Protein AF-A0A4R2SXP5-F1 (afdb_monomer_lite)

pLDDT: mean 83.91, std 10.96, range [43.75, 94.94]

Structure (mmCIF, N/CA/C/O backbone):
data_AF-A0A4R2SXP5-F1
#
_entry.id   AF-A0A4R2SXP5-F1
#
loop_
_atom_site.group_PDB
_atom_site.id
_atom_site.type_symbol
_atom_site.label_atom_id
_atom_site.label_alt_id
_atom_site.label_comp_id
_atom_site.label_asym_id
_atom_site.label_entity_id
_atom_site.label_seq_id
_atom_site.pdbx_PDB_ins_code
_atom_site.Cartn_x
_atom_site.Cartn_y
_atom_site.Cartn_z
_atom_site.occupancy
_atom_site.B_iso_or_equiv
_atom_site.auth_seq_id
_atom_site.auth_comp_id
_atom_site.auth_asym_id
_atom_site.auth_atom_id
_atom_site.pdbx_PDB_model_num
ATOM 1 N N . MET A 1 1 ? -20.821 -6.493 34.225 1.00 59.28 1 MET A N 1
ATOM 2 C CA . MET A 1 1 ? -20.535 -6.972 32.858 1.00 59.28 1 MET A CA 1
ATOM 3 C C . MET A 1 1 ? -20.344 -8.466 32.941 1.00 59.28 1 MET A C 1
ATOM 5 O O . MET A 1 1 ? -19.568 -8.920 33.776 1.00 59.28 1 MET A O 1
ATOM 9 N N . GLU A 1 2 ? -21.133 -9.214 32.183 1.00 70.19 2 GLU A N 1
ATOM 10 C CA . GLU A 1 2 ? -21.098 -10.674 32.185 1.00 70.19 2 GLU A CA 1
ATOM 11 C C . GLU A 1 2 ? -19.786 -11.150 31.532 1.00 70.19 2 GLU A C 1
ATOM 13 O O . GLU A 1 2 ? -19.234 -10.473 30.665 1.00 70.19 2 GLU A O 1
ATOM 18 N N . HIS A 1 3 ? -19.277 -12.334 31.885 1.00 72.69 3 HIS A N 1
ATOM 19 C CA . HIS A 1 3 ? -18.067 -12.904 31.260 1.00 72.69 3 HIS A CA 1
ATOM 20 C C . HIS A 1 3 ? -18.143 -13.012 29.722 1.00 72.69 3 HIS A C 1
ATOM 22 O O . HIS A 1 3 ? -17.110 -13.137 29.061 1.00 72.69 3 HIS A O 1
ATOM 28 N N . ARG A 1 4 ? -19.355 -12.985 29.158 1.00 78.25 4 ARG A N 1
ATOM 29 C CA . ARG A 1 4 ? -19.618 -12.969 27.715 1.00 78.25 4 ARG A CA 1
ATOM 30 C C . ARG A 1 4 ? -19.272 -11.624 27.073 1.00 78.25 4 ARG A C 1
ATOM 32 O O . ARG A 1 4 ? -18.647 -11.624 26.016 1.00 78.25 4 ARG A O 1
ATOM 39 N N . ASP A 1 5 ? -19.572 -10.512 27.741 1.00 80.50 5 ASP A N 1
ATOM 40 C CA . ASP A 1 5 ? -19.336 -9.159 27.219 1.00 80.50 5 ASP A CA 1
ATOM 41 C C . ASP A 1 5 ? -17.838 -8.890 27.037 1.00 80.50 5 ASP A C 1
ATOM 43 O O . ASP A 1 5 ? -17.397 -8.407 25.998 1.00 80.50 5 ASP A O 1
ATOM 47 N N . ILE A 1 6 ? -17.027 -9.279 28.026 1.00 84.31 6 ILE A N 1
ATOM 48 C CA . ILE A 1 6 ? -15.566 -9.101 27.995 1.00 84.31 6 ILE A CA 1
ATOM 49 C C . ILE A 1 6 ? -14.942 -9.931 26.865 1.00 84.31 6 ILE A C 1
ATOM 51 O O . ILE A 1 6 ? -14.033 -9.473 26.172 1.00 84.31 6 ILE A O 1
ATOM 55 N N . ARG A 1 7 ? -15.443 -11.154 26.656 1.00 84.62 7 ARG A N 1
ATOM 56 C CA . ARG A 1 7 ? -14.955 -12.054 25.604 1.00 84.62 7 ARG A CA 1
ATOM 57 C C . ARG A 1 7 ? -15.288 -11.508 24.217 1.00 84.62 7 ARG A C 1
ATOM 59 O O . ARG A 1 7 ? -14.406 -11.442 23.368 1.00 84.62 7 ARG A O 1
ATOM 66 N N . PHE A 1 8 ? -16.517 -11.023 24.039 1.00 86.75 8 PHE A N 1
ATOM 67 C CA . PHE A 1 8 ? -16.956 -10.371 22.809 1.00 86.75 8 PHE A CA 1
ATOM 68 C C . PHE A 1 8 ? -16.126 -9.120 22.486 1.00 86.75 8 PHE A C 1
ATOM 70 O O . PHE A 1 8 ? -15.654 -8.976 21.360 1.00 86.75 8 PHE A O 1
ATOM 77 N N . ILE A 1 9 ? -15.889 -8.239 23.467 1.00 85.25 9 ILE A N 1
ATOM 78 C CA . ILE A 1 9 ? -15.081 -7.021 23.277 1.00 85.25 9 ILE A CA 1
ATOM 79 C C . ILE A 1 9 ? -13.658 -7.372 22.817 1.00 85.25 9 ILE A C 1
ATOM 81 O O . ILE A 1 9 ? -13.139 -6.747 21.888 1.00 85.25 9 ILE A O 1
ATOM 85 N N . ASN A 1 10 ? -13.044 -8.391 23.422 1.00 85.44 10 ASN A N 1
ATOM 86 C CA . ASN A 1 10 ? -11.700 -8.835 23.054 1.00 85.44 10 ASN A CA 1
ATOM 87 C C . ASN A 1 10 ? -11.651 -9.431 21.639 1.00 85.44 10 ASN A C 1
ATOM 89 O O . ASN A 1 10 ? -10.813 -9.028 20.830 1.00 85.44 10 ASN A O 1
ATOM 93 N N . GLU A 1 11 ? -12.569 -10.341 21.305 1.00 88.81 11 GLU A N 1
ATOM 94 C CA . GLU A 1 11 ? -12.646 -10.961 19.973 1.00 88.81 11 GLU A CA 1
ATOM 95 C C . GLU A 1 11 ? -12.922 -9.928 18.870 1.00 88.81 11 GLU A C 1
ATOM 97 O O . GLU A 1 11 ? -12.336 -9.976 17.778 1.00 88.81 11 GLU A O 1
ATOM 102 N N . TRP A 1 12 ? -13.775 -8.948 19.165 1.00 85.00 12 TRP A N 1
ATOM 103 C CA . TRP A 1 12 ? -14.074 -7.845 18.262 1.00 85.00 12 TRP A CA 1
ATOM 104 C C . TRP A 1 12 ? -12.862 -6.928 18.055 1.00 85.00 12 TRP A C 1
ATOM 106 O O . TRP A 1 12 ? -12.526 -6.592 16.914 1.00 85.00 12 TRP A O 1
ATOM 116 N N . GLY A 1 13 ? -12.156 -6.573 19.133 1.00 86.00 13 GLY A N 1
ATOM 117 C CA . GLY A 1 13 ? -10.933 -5.771 19.078 1.00 86.00 13 GLY A CA 1
ATOM 118 C C . GLY A 1 13 ? -9.832 -6.432 18.243 1.00 86.00 13 GLY A C 1
ATOM 119 O O . GLY A 1 13 ? -9.235 -5.788 17.373 1.00 86.00 13 GLY A O 1
ATOM 120 N N . GLU A 1 14 ? -9.609 -7.735 18.428 1.00 86.50 14 GLU A N 1
ATOM 121 C CA . GLU A 1 14 ? -8.653 -8.496 17.619 1.00 86.50 14 GLU A CA 1
ATOM 122 C C . GLU A 1 14 ? -9.035 -8.543 16.138 1.00 86.50 14 GLU A C 1
ATOM 124 O O . GLU A 1 14 ? -8.190 -8.331 15.261 1.00 86.50 14 GLU A O 1
ATOM 129 N N . SER A 1 15 ? -10.307 -8.818 15.847 1.00 84.25 15 SER A N 1
ATOM 130 C CA . SER A 1 15 ? -10.813 -8.896 14.474 1.00 84.25 15 SER A CA 1
ATOM 131 C C . SER A 1 15 ? -10.654 -7.560 13.752 1.00 84.25 15 SER A C 1
ATOM 133 O O . SER A 1 15 ? -10.225 -7.513 12.595 1.00 84.25 15 SER A O 1
ATOM 135 N N . ARG A 1 16 ? -10.901 -6.454 14.459 1.00 83.12 16 ARG A N 1
ATOM 136 C CA . ARG A 1 16 ? -10.724 -5.094 13.949 1.00 83.12 16 ARG A CA 1
ATOM 137 C C . ARG A 1 16 ? -9.259 -4.760 13.672 1.00 83.12 16 ARG A C 1
ATOM 139 O O . ARG A 1 16 ? -8.954 -4.218 12.609 1.00 83.12 16 ARG A O 1
ATOM 146 N N . LEU A 1 17 ? -8.339 -5.126 14.566 1.00 85.75 17 LEU A N 1
ATOM 147 C CA . LEU A 1 17 ? -6.896 -4.950 14.353 1.00 85.75 17 LEU A CA 1
ATOM 148 C C . LEU A 1 17 ? -6.389 -5.767 13.155 1.00 85.75 17 LEU A C 1
ATOM 150 O O . LEU A 1 17 ? -5.646 -5.244 12.318 1.00 85.75 17 LEU A O 1
ATOM 154 N N . LYS A 1 18 ? -6.830 -7.025 13.026 1.00 88.50 18 LYS A N 1
ATOM 155 C CA . LYS A 1 18 ? -6.519 -7.883 11.869 1.00 88.50 18 LYS A CA 1
ATOM 156 C C . LYS A 1 18 ? -7.068 -7.281 10.570 1.00 88.50 18 LYS A C 1
ATOM 158 O O . LYS A 1 18 ? -6.338 -7.212 9.579 1.00 88.50 18 LYS A O 1
ATOM 163 N N . GLY A 1 19 ? -8.306 -6.781 10.587 1.00 87.56 19 GLY A N 1
ATOM 164 C CA . GLY A 1 19 ? -8.943 -6.096 9.459 1.00 87.56 19 GLY A CA 1
ATOM 165 C C . GLY A 1 19 ? -8.187 -4.839 9.026 1.00 87.56 19 GLY A C 1
ATOM 166 O O . GLY A 1 19 ? -7.839 -4.709 7.851 1.00 87.56 19 GLY A O 1
ATOM 167 N N . LYS A 1 20 ? -7.834 -3.970 9.983 1.00 89.62 20 LYS A N 1
ATOM 168 C CA . LYS A 1 20 ? -7.022 -2.766 9.751 1.00 89.62 20 LYS A CA 1
ATOM 169 C C . LYS A 1 20 ? -5.688 -3.115 9.104 1.00 89.62 20 LYS A C 1
ATOM 171 O O . LYS A 1 20 ? -5.328 -2.541 8.079 1.00 89.62 20 LYS A O 1
ATOM 176 N N . ARG A 1 21 ? -4.961 -4.083 9.671 1.00 89.94 21 ARG A N 1
ATOM 177 C CA . ARG A 1 21 ? -3.659 -4.513 9.146 1.00 89.94 21 ARG A CA 1
ATOM 178 C C . ARG A 1 21 ? -3.779 -5.034 7.716 1.00 89.94 21 ARG A C 1
ATOM 180 O O . ARG A 1 21 ? -2.991 -4.629 6.866 1.00 89.94 21 ARG A O 1
ATOM 187 N N . LYS A 1 22 ? -4.766 -5.892 7.439 1.00 93.25 22 LYS A N 1
ATOM 188 C CA . LYS A 1 22 ? -5.005 -6.430 6.093 1.00 93.25 22 LYS A CA 1
ATOM 189 C C . LYS A 1 22 ? -5.320 -5.310 5.100 1.00 93.25 22 LYS A C 1
ATOM 191 O O . LYS A 1 22 ? -4.679 -5.240 4.059 1.00 93.25 22 LYS A O 1
ATOM 196 N N . TYR A 1 23 ? -6.232 -4.402 5.448 1.00 92.31 23 TYR A N 1
ATOM 197 C CA . TYR A 1 23 ? -6.591 -3.256 4.610 1.00 92.31 23 TYR A CA 1
ATOM 198 C C . TYR A 1 23 ? -5.379 -2.375 4.277 1.00 92.31 23 TYR A C 1
ATOM 200 O O . TYR A 1 23 ? -5.125 -2.085 3.107 1.00 92.31 23 TYR A O 1
ATOM 208 N N . VAL A 1 24 ? -4.602 -1.993 5.296 1.00 93.12 24 VAL A N 1
ATOM 209 C CA . VAL A 1 24 ? -3.414 -1.146 5.129 1.00 93.12 24 VAL A CA 1
ATOM 210 C C . VAL A 1 24 ? -2.379 -1.832 4.242 1.00 93.12 24 VAL A C 1
ATOM 212 O O . VAL A 1 24 ? -1.900 -1.215 3.296 1.00 93.12 24 VAL A O 1
ATOM 215 N N . LEU A 1 25 ? -2.069 -3.108 4.493 1.00 94.06 25 LEU A N 1
ATOM 216 C CA . LEU A 1 25 ? -1.081 -3.846 3.702 1.00 94.06 25 LEU A CA 1
ATOM 217 C C . LEU A 1 25 ? -1.518 -4.030 2.247 1.00 94.06 25 LEU 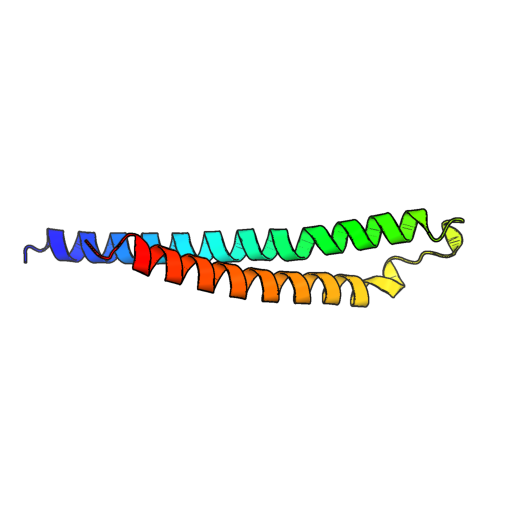A C 1
ATOM 219 O O . LEU A 1 25 ? -0.711 -3.823 1.346 1.00 94.06 25 LEU A O 1
ATOM 223 N N . THR A 1 26 ? -2.782 -4.381 1.998 1.00 93.44 26 THR A N 1
ATOM 224 C CA . THR A 1 26 ? -3.293 -4.551 0.630 1.00 93.44 26 THR A CA 1
ATOM 225 C C . THR A 1 26 ? -3.276 -3.232 -0.134 1.00 93.44 26 THR A C 1
ATOM 227 O O . THR A 1 26 ? -2.806 -3.182 -1.268 1.00 93.44 26 THR A O 1
ATOM 230 N N . SER A 1 27 ? -3.734 -2.146 0.486 1.00 92.81 27 SER A N 1
ATOM 231 C CA . SER A 1 27 ? -3.738 -0.833 -0.158 1.00 92.81 27 SER A CA 1
ATOM 232 C C . SER A 1 27 ? -2.318 -0.301 -0.386 1.00 92.81 27 SER A C 1
ATOM 234 O O . SER A 1 27 ? -2.045 0.279 -1.438 1.00 92.81 27 SER A O 1
ATOM 236 N N . ALA A 1 28 ? -1.394 -0.533 0.550 1.00 92.75 28 ALA A N 1
ATOM 237 C CA . ALA A 1 28 ? 0.023 -0.215 0.386 1.00 92.75 28 ALA A CA 1
ATOM 238 C C . ALA A 1 28 ? 0.650 -0.996 -0.777 1.00 92.75 28 ALA A C 1
ATOM 240 O O . ALA A 1 28 ? 1.275 -0.400 -1.652 1.00 92.75 28 ALA A O 1
ATOM 241 N N . ALA A 1 29 ? 0.417 -2.309 -0.844 1.00 93.94 29 ALA A N 1
ATOM 2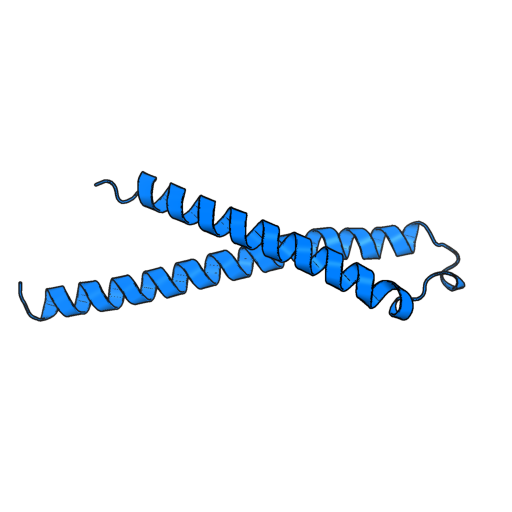42 C CA . ALA A 1 29 ? 0.906 -3.158 -1.927 1.00 93.94 29 ALA A CA 1
ATOM 243 C C . ALA A 1 29 ? 0.375 -2.707 -3.296 1.00 93.94 29 ALA A C 1
ATOM 245 O O . ALA A 1 29 ? 1.150 -2.580 -4.242 1.00 93.94 29 ALA A O 1
ATOM 246 N N . LEU A 1 30 ? -0.918 -2.387 -3.407 1.00 93.88 30 LEU A N 1
ATOM 247 C CA . LEU A 1 30 ? -1.508 -1.866 -4.648 1.00 93.88 30 LEU A CA 1
ATOM 248 C C . LEU A 1 30 ? -0.900 -0.517 -5.055 1.00 93.88 30 LEU A C 1
ATOM 250 O O . LEU A 1 30 ? -0.547 -0.314 -6.214 1.00 93.88 30 LEU A O 1
ATOM 254 N N . THR A 1 31 ? -0.720 0.388 -4.091 1.00 93.00 31 THR A N 1
ATOM 255 C CA . THR A 1 31 ? -0.153 1.721 -4.348 1.00 93.00 31 THR A CA 1
ATOM 256 C C . THR A 1 31 ? 1.329 1.654 -4.725 1.00 93.00 31 THR A C 1
ATOM 258 O O . THR A 1 31 ? 1.790 2.485 -5.498 1.00 93.00 31 THR A O 1
ATOM 261 N N . GLY A 1 32 ? 2.077 0.669 -4.221 1.00 89.94 32 GLY A N 1
ATOM 262 C CA . GLY A 1 32 ? 3.465 0.422 -4.623 1.00 89.94 32 GLY A CA 1
ATOM 263 C C . GLY A 1 32 ? 3.593 -0.276 -5.980 1.00 89.94 32 GLY A C 1
ATOM 264 O O . GLY A 1 32 ? 4.455 0.080 -6.782 1.00 89.94 32 GLY A O 1
ATOM 265 N N . THR A 1 33 ? 2.734 -1.257 -6.267 1.00 92.81 33 THR A N 1
ATOM 266 C CA . THR A 1 33 ? 2.805 -2.058 -7.505 1.00 92.81 33 THR A CA 1
ATOM 267 C C . THR A 1 33 ? 2.356 -1.296 -8.750 1.00 92.81 33 THR A C 1
ATOM 269 O O . THR A 1 33 ? 2.991 -1.434 -9.792 1.00 92.81 33 THR A O 1
ATOM 272 N N . ALA A 1 34 ? 1.314 -0.465 -8.667 1.00 91.44 34 ALA A N 1
ATOM 273 C CA . ALA A 1 34 ? 0.810 0.289 -9.819 1.00 91.44 34 ALA A CA 1
ATOM 274 C C . ALA A 1 34 ? 1.865 1.205 -10.494 1.00 91.44 34 ALA A C 1
ATOM 276 O O . ALA A 1 34 ? 2.087 1.058 -11.699 1.00 91.44 34 ALA A O 1
ATOM 277 N N . PRO A 1 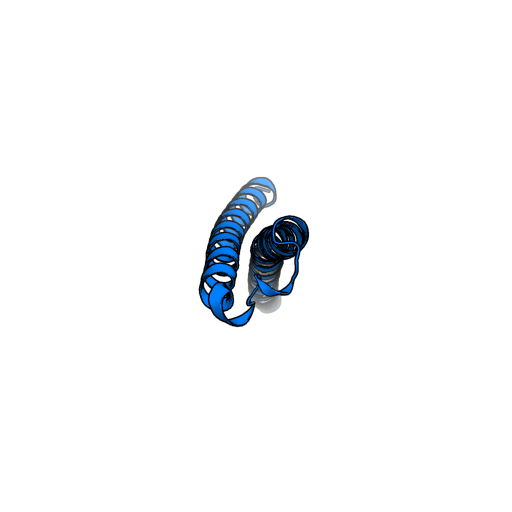35 ? 2.565 2.109 -9.775 1.00 88.69 35 PRO A N 1
ATOM 278 C CA . PRO A 1 35 ? 3.597 2.955 -10.377 1.00 88.69 35 PRO A CA 1
ATOM 279 C C . PRO A 1 35 ? 4.825 2.152 -10.815 1.00 88.69 35 PRO A C 1
ATOM 281 O O . PRO A 1 35 ? 5.442 2.485 -11.827 1.00 88.69 35 PRO A O 1
ATOM 284 N N . LEU A 1 36 ? 5.164 1.074 -10.097 1.00 90.88 36 LEU A N 1
ATOM 285 C CA . LEU A 1 36 ? 6.238 0.167 -10.491 1.00 90.88 36 LEU A CA 1
ATOM 286 C C . LEU A 1 36 ? 5.963 -0.444 -11.871 1.00 90.88 36 LEU A C 1
ATOM 288 O O . LEU A 1 36 ? 6.804 -0.342 -12.762 1.00 90.88 36 LEU A O 1
ATOM 292 N N . LEU A 1 37 ? 4.779 -1.034 -12.062 1.00 90.31 37 LEU A N 1
ATOM 293 C CA . LEU A 1 37 ? 4.381 -1.618 -13.342 1.00 90.31 37 LEU A CA 1
ATOM 294 C C . LEU A 1 37 ? 4.382 -0.563 -14.448 1.00 90.31 37 LEU A C 1
ATOM 296 O O . LEU A 1 37 ? 4.981 -0.791 -15.495 1.00 90.31 37 LEU A O 1
ATOM 300 N N . GLY A 1 38 ? 3.797 0.613 -14.197 1.00 88.62 38 GLY A N 1
ATOM 301 C CA . GLY A 1 38 ? 3.805 1.718 -15.158 1.00 88.62 38 GLY A CA 1
ATOM 302 C C . GLY A 1 38 ? 5.219 2.135 -15.573 1.00 88.62 38 GLY A C 1
ATOM 303 O O . GLY A 1 38 ? 5.477 2.350 -16.755 1.00 88.62 38 GLY A O 1
ATOM 304 N N . THR A 1 39 ? 6.159 2.169 -14.626 1.00 87.12 39 THR A N 1
ATOM 305 C CA . THR A 1 39 ? 7.561 2.505 -14.910 1.00 87.12 39 THR A CA 1
ATOM 306 C C . THR A 1 39 ? 8.239 1.419 -15.740 1.00 87.12 39 THR A C 1
ATOM 308 O O . THR A 1 39 ? 8.949 1.741 -16.691 1.00 87.12 39 THR A O 1
ATOM 311 N N . ILE A 1 40 ? 8.022 0.140 -15.420 1.00 86.94 40 ILE A N 1
ATOM 312 C CA . ILE A 1 40 ? 8.587 -0.982 -16.184 1.00 86.94 40 ILE A CA 1
ATOM 313 C C . ILE A 1 40 ? 8.059 -0.954 -17.623 1.00 86.94 40 ILE A C 1
ATOM 315 O O . ILE A 1 40 ? 8.853 -0.924 -18.562 1.00 86.94 40 ILE A O 1
ATOM 319 N N . PHE A 1 41 ? 6.737 -0.883 -17.805 1.00 87.25 41 PHE A N 1
ATOM 320 C CA . PHE A 1 41 ? 6.123 -0.826 -19.134 1.00 87.25 41 PHE A CA 1
ATOM 321 C C . PHE A 1 41 ? 6.570 0.408 -19.925 1.00 87.25 41 PHE A C 1
ATOM 323 O O . PHE A 1 41 ? 6.954 0.281 -21.086 1.00 87.25 41 PHE A O 1
ATOM 330 N N . GLY A 1 42 ? 6.593 1.586 -19.296 1.00 84.94 42 GLY A N 1
ATOM 331 C CA . GLY A 1 42 ? 7.066 2.815 -19.935 1.00 84.94 42 GLY A CA 1
ATOM 332 C C . GLY A 1 42 ? 8.532 2.729 -20.363 1.00 84.94 42 GLY A C 1
ATOM 333 O O . GLY A 1 42 ? 8.877 3.161 -21.459 1.00 84.94 42 GLY A O 1
ATOM 334 N N . SER A 1 43 ? 9.382 2.103 -19.545 1.00 80.31 43 SER A N 1
ATOM 335 C CA . SER A 1 43 ? 10.800 1.898 -19.872 1.00 80.31 43 SER A CA 1
ATOM 336 C C . SER A 1 43 ? 10.969 0.989 -21.094 1.00 80.31 43 SER A C 1
ATOM 338 O O . SER A 1 43 ? 11.758 1.298 -21.980 1.00 80.31 43 SER A O 1
ATOM 340 N N . ILE A 1 44 ? 10.202 -0.101 -21.183 1.00 80.94 44 ILE A N 1
ATOM 341 C CA . ILE A 1 44 ? 10.255 -1.023 -22.330 1.00 80.94 44 ILE A CA 1
ATOM 342 C C . ILE A 1 44 ? 9.841 -0.314 -23.628 1.00 80.94 44 ILE A C 1
ATOM 344 O O . ILE A 1 44 ? 10.480 -0.498 -24.663 1.00 80.94 44 ILE A O 1
ATOM 348 N N . ILE A 1 45 ? 8.797 0.518 -23.573 1.00 81.31 45 ILE A N 1
ATOM 349 C CA . ILE A 1 45 ? 8.307 1.266 -24.739 1.00 81.31 45 ILE A CA 1
ATOM 350 C C . ILE A 1 45 ? 9.336 2.311 -25.195 1.00 81.31 45 ILE A C 1
ATOM 352 O O . ILE A 1 45 ? 9.594 2.433 -26.390 1.00 81.31 45 ILE A O 1
ATOM 356 N N . LEU A 1 46 ? 9.935 3.054 -24.260 1.00 76.69 46 LEU A N 1
ATOM 357 C CA . LEU A 1 46 ? 10.823 4.180 -24.574 1.00 76.69 46 LEU A CA 1
ATOM 358 C C . LEU A 1 46 ? 12.231 3.759 -25.017 1.00 76.69 46 LEU A C 1
ATOM 360 O O . LEU A 1 46 ? 12.835 4.452 -25.830 1.00 76.69 46 LEU A O 1
ATOM 364 N N . PHE A 1 47 ? 12.765 2.645 -24.510 1.00 68.56 47 PHE A N 1
ATOM 365 C CA . PHE A 1 47 ? 14.152 2.226 -24.763 1.00 68.56 47 PHE A CA 1
ATOM 366 C C . PHE A 1 47 ? 14.299 1.182 -25.881 1.00 68.56 47 PHE A C 1
ATOM 368 O O . PHE A 1 47 ? 15.214 0.363 -25.847 1.00 68.56 47 PHE A O 1
ATOM 375 N N . SER A 1 48 ? 13.436 1.203 -26.900 1.00 60.12 48 SER A N 1
ATOM 376 C CA . SER A 1 48 ? 13.626 0.365 -28.093 1.00 60.12 48 SER A CA 1
ATOM 377 C C . SER A 1 48 ? 14.757 0.918 -28.985 1.00 60.12 48 SER A C 1
ATOM 379 O O . SER A 1 48 ? 14.666 2.071 -29.403 1.00 60.12 48 SER A O 1
ATOM 381 N N . PRO A 1 49 ? 15.810 0.131 -29.311 1.00 60.69 49 PRO A N 1
ATOM 382 C CA . PRO A 1 49 ? 15.881 -1.330 -29.214 1.00 60.69 49 PRO A CA 1
ATOM 383 C C . PRO A 1 49 ? 16.203 -1.855 -27.803 1.00 60.69 49 PRO A C 1
ATOM 385 O O . PRO A 1 49 ? 17.121 -1.367 -27.139 1.00 60.69 49 PRO A O 1
ATOM 388 N N . LEU A 1 50 ? 15.494 -2.929 -27.409 1.00 59.81 50 LEU A N 1
ATOM 389 C CA . LEU A 1 50 ? 15.542 -3.616 -26.100 1.00 59.81 50 LEU A CA 1
ATOM 390 C C . LEU A 1 50 ? 16.951 -3.968 -25.581 1.00 59.81 50 LEU A C 1
ATOM 392 O O . LEU A 1 50 ? 17.107 -4.214 -24.390 1.00 59.81 50 LEU A O 1
ATOM 396 N N . ASN A 1 51 ? 17.977 -3.951 -26.436 1.00 60.22 51 ASN A N 1
ATOM 397 C CA . ASN A 1 51 ? 19.378 -4.157 -26.052 1.00 60.22 51 ASN A CA 1
ATOM 398 C C . ASN A 1 51 ? 19.925 -3.084 -25.095 1.00 60.22 51 ASN A C 1
ATOM 400 O O . ASN A 1 51 ? 20.942 -3.312 -24.446 1.00 60.22 51 ASN A O 1
ATOM 404 N N . SER A 1 52 ? 19.263 -1.930 -24.993 1.00 59.47 52 SER A N 1
ATOM 405 C CA . SER A 1 52 ? 19.670 -0.830 -24.105 1.00 59.47 52 SER A CA 1
ATOM 406 C C . SER A 1 52 ? 19.084 -0.959 -22.692 1.00 59.47 52 SER A C 1
ATOM 408 O O . SER A 1 52 ? 19.510 -0.265 -21.769 1.00 59.47 52 SER A O 1
ATOM 410 N N . TYR A 1 53 ? 18.087 -1.831 -22.511 1.00 65.38 53 TYR A N 1
ATOM 411 C CA . TYR A 1 53 ? 17.332 -1.969 -21.273 1.00 65.38 53 TYR A CA 1
ATOM 412 C C . TYR A 1 53 ? 17.847 -3.152 -20.445 1.00 65.38 53 TYR A C 1
ATOM 414 O O . TYR A 1 53 ? 17.627 -4.313 -20.780 1.00 65.38 53 TYR A O 1
ATOM 422 N N . SER A 1 54 ? 18.511 -2.863 -19.323 1.00 69.75 54 SER A N 1
ATOM 423 C CA . SER A 1 54 ? 18.962 -3.881 -18.367 1.00 69.75 54 SER A CA 1
ATOM 424 C C . SER A 1 54 ? 18.138 -3.820 -17.086 1.00 69.75 54 SER A C 1
ATOM 426 O O . SER A 1 54 ? 18.393 -2.985 -16.216 1.00 69.75 54 SER A O 1
ATOM 428 N N . ILE A 1 55 ? 17.170 -4.735 -16.940 1.00 70.62 55 ILE A N 1
ATOM 429 C CA . ILE A 1 55 ? 16.370 -4.899 -15.709 1.00 70.62 55 ILE A CA 1
ATOM 430 C C . ILE A 1 55 ? 17.267 -4.924 -14.475 1.00 70.62 55 ILE A C 1
ATOM 432 O O . ILE A 1 55 ? 16.967 -4.253 -13.491 1.00 70.62 55 ILE A O 1
ATOM 436 N N . THR A 1 56 ? 18.387 -5.643 -14.556 1.00 72.38 56 THR A N 1
ATOM 437 C CA . THR A 1 56 ? 19.340 -5.853 -13.463 1.00 72.38 56 THR A CA 1
ATOM 438 C C . THR A 1 56 ? 19.942 -4.543 -12.951 1.00 72.38 56 THR A C 1
ATOM 440 O O . THR A 1 56 ? 20.143 -4.393 -11.749 1.00 72.38 56 THR A O 1
ATOM 443 N N . TYR A 1 57 ? 20.170 -3.567 -13.837 1.00 72.12 57 TYR A N 1
ATOM 444 C CA . TYR A 1 57 ? 20.676 -2.244 -13.461 1.00 72.12 57 TYR A CA 1
ATOM 445 C C . TYR A 1 57 ? 19.603 -1.393 -12.762 1.00 72.12 57 TYR A C 1
ATOM 447 O O . TYR A 1 57 ? 19.890 -0.658 -11.817 1.00 72.12 57 TYR A O 1
ATOM 455 N N . TYR A 1 58 ? 18.342 -1.536 -13.180 1.00 76.94 58 TYR A N 1
ATOM 456 C CA . TYR A 1 58 ? 17.219 -0.753 -12.660 1.00 76.94 58 TYR A CA 1
ATOM 457 C C . TYR A 1 58 ? 16.512 -1.381 -11.453 1.00 76.94 58 TYR A C 1
ATOM 459 O O . TYR A 1 58 ? 15.653 -0.721 -10.869 1.00 76.94 58 TYR A O 1
ATOM 467 N N . VAL A 1 59 ? 16.888 -2.591 -11.010 1.00 83.31 59 VAL A N 1
ATOM 468 C CA . VAL A 1 59 ? 16.286 -3.264 -9.835 1.00 83.31 59 VAL A CA 1
ATOM 469 C C . VAL A 1 59 ? 16.257 -2.350 -8.615 1.00 83.31 59 VAL A C 1
ATOM 471 O O . VAL A 1 59 ? 15.232 -2.258 -7.942 1.00 83.31 59 VAL A O 1
ATOM 474 N N . ARG A 1 60 ? 17.352 -1.628 -8.342 1.00 85.56 60 ARG A N 1
ATOM 475 C CA . ARG A 1 60 ? 17.415 -0.694 -7.209 1.00 85.56 60 ARG A CA 1
ATOM 476 C C . ARG A 1 60 ? 16.387 0.428 -7.352 1.00 85.56 60 ARG A C 1
ATOM 478 O O . ARG A 1 60 ? 15.693 0.746 -6.391 1.00 85.56 60 ARG A O 1
ATOM 485 N N . THR A 1 61 ? 16.268 1.004 -8.543 1.00 86.81 61 THR A N 1
ATOM 486 C CA . THR A 1 61 ? 15.304 2.070 -8.841 1.00 86.81 61 THR A CA 1
ATOM 487 C C . THR A 1 61 ? 13.869 1.563 -8.726 1.00 86.81 61 THR A C 1
ATOM 489 O O . THR A 1 61 ? 13.042 2.202 -8.085 1.00 86.81 61 THR A O 1
ATOM 492 N N . TYR A 1 62 ? 13.580 0.379 -9.262 1.00 88.19 62 TYR A N 1
ATOM 493 C CA . TYR A 1 62 ? 12.278 -0.276 -9.153 1.00 88.19 62 TYR A CA 1
ATOM 494 C C . TYR A 1 62 ? 11.894 -0.585 -7.713 1.00 88.19 62 TYR A C 1
ATOM 496 O O . TYR A 1 62 ? 10.770 -0.302 -7.298 1.00 88.19 62 TYR A O 1
ATOM 504 N N . PHE A 1 63 ? 12.841 -1.087 -6.926 1.00 89.56 63 PHE A N 1
ATOM 505 C CA . PHE A 1 63 ? 12.630 -1.309 -5.507 1.00 89.56 63 PHE A CA 1
ATOM 506 C C . PHE A 1 63 ? 12.313 -0.002 -4.771 1.00 89.56 63 PHE A C 1
ATOM 508 O O . PHE A 1 63 ? 11.376 0.032 -3.979 1.00 89.56 63 PHE A O 1
ATOM 515 N N . LEU A 1 64 ? 13.033 1.087 -5.061 1.00 91.94 64 LEU A N 1
ATOM 516 C CA . LEU A 1 64 ? 12.767 2.396 -4.457 1.00 91.94 64 LEU A CA 1
ATOM 517 C C . LEU A 1 64 ? 11.393 2.952 -4.850 1.00 91.94 64 LEU A C 1
ATOM 519 O O . LEU A 1 64 ? 10.666 3.424 -3.981 1.00 91.94 64 LEU A O 1
ATOM 523 N N . ILE A 1 65 ? 11.005 2.849 -6.125 1.00 90.62 65 ILE A N 1
ATOM 524 C CA . ILE A 1 65 ? 9.677 3.269 -6.604 1.00 90.62 65 ILE A CA 1
ATOM 525 C C . ILE A 1 65 ? 8.579 2.500 -5.867 1.00 90.62 65 ILE A C 1
ATOM 527 O O . ILE A 1 65 ? 7.639 3.106 -5.346 1.00 90.62 65 ILE A O 1
ATOM 531 N N . TYR A 1 66 ? 8.728 1.177 -5.772 1.00 93.06 66 TYR A N 1
ATOM 532 C CA . TYR A 1 66 ? 7.804 0.336 -5.023 1.00 93.06 66 TYR A CA 1
ATOM 533 C C . TYR A 1 66 ? 7.745 0.741 -3.550 1.00 93.06 66 TYR A C 1
ATOM 535 O O . TYR A 1 66 ? 6.655 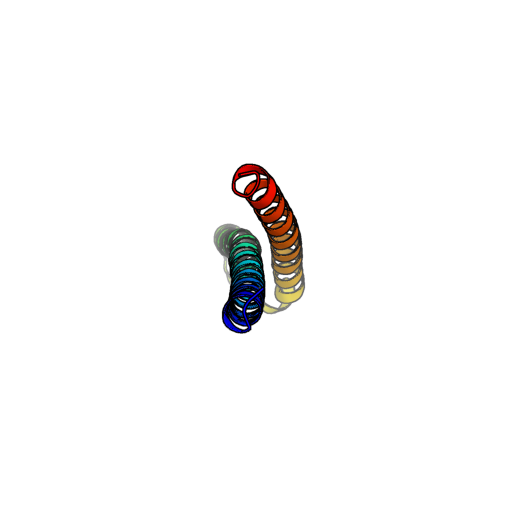0.920 -3.014 1.00 93.06 66 TYR A O 1
ATOM 543 N N . LEU A 1 67 ? 8.898 0.923 -2.900 1.00 94.81 67 LEU A N 1
ATOM 544 C CA . LEU A 1 67 ? 8.984 1.251 -1.480 1.00 94.81 67 LEU A CA 1
ATOM 545 C C . LEU A 1 67 ? 8.333 2.606 -1.172 1.00 94.81 67 LEU A C 1
ATOM 547 O O . LEU A 1 67 ? 7.552 2.708 -0.228 1.00 94.81 67 LEU A O 1
ATOM 551 N N . CYS A 1 68 ? 8.595 3.629 -1.989 1.00 93.50 68 CYS A N 1
ATOM 552 C CA . CYS A 1 68 ? 7.965 4.940 -1.855 1.00 93.50 68 CYS A CA 1
ATOM 553 C C . CYS A 1 68 ? 6.440 4.851 -2.006 1.00 93.50 68 CYS A C 1
ATOM 555 O O . CYS A 1 68 ? 5.709 5.373 -1.161 1.00 93.50 68 CYS A O 1
ATOM 557 N N . GLY A 1 69 ? 5.953 4.150 -3.036 1.00 92.00 69 GLY A N 1
ATOM 558 C CA . GLY A 1 69 ? 4.517 3.947 -3.240 1.00 92.00 69 GLY A CA 1
ATOM 559 C C . GLY A 1 69 ? 3.873 3.122 -2.122 1.00 92.00 69 GLY A C 1
ATOM 560 O O . GLY A 1 69 ? 2.774 3.441 -1.669 1.00 92.00 69 GLY A O 1
ATOM 561 N N . PHE A 1 70 ? 4.578 2.112 -1.614 1.00 94.94 70 PHE A N 1
ATOM 562 C CA . PHE A 1 70 ? 4.127 1.271 -0.511 1.00 94.94 70 PHE A CA 1
ATOM 563 C C . PHE A 1 70 ? 3.982 2.070 0.787 1.00 94.94 70 PHE A C 1
ATOM 565 O O . PHE A 1 70 ? 2.926 2.026 1.417 1.00 94.94 70 PHE A O 1
ATOM 572 N N . ILE A 1 71 ? 5.004 2.841 1.170 1.00 94.88 71 ILE A N 1
ATOM 573 C CA . ILE A 1 71 ? 4.973 3.679 2.378 1.00 94.88 71 ILE A CA 1
ATOM 574 C C . ILE A 1 71 ? 3.874 4.741 2.259 1.00 94.88 71 ILE A C 1
ATOM 576 O O . ILE A 1 71 ? 3.061 4.888 3.174 1.00 94.88 71 ILE A O 1
ATOM 580 N N . GLY A 1 72 ? 3.796 5.441 1.122 1.00 93.31 72 GLY A N 1
ATOM 581 C CA . GLY A 1 72 ? 2.754 6.442 0.881 1.00 93.31 72 GLY A CA 1
ATOM 582 C C . GLY A 1 72 ? 1.345 5.844 0.932 1.00 93.31 72 GLY A C 1
ATOM 583 O O . GLY A 1 72 ? 0.448 6.402 1.570 1.00 93.31 72 GLY A O 1
ATOM 584 N N . GLY A 1 73 ? 1.163 4.666 0.330 1.00 92.88 73 GLY A N 1
ATOM 585 C CA . GLY A 1 73 ? -0.075 3.898 0.400 1.00 92.88 73 GLY A CA 1
ATOM 586 C C . GLY A 1 73 ? -0.433 3.520 1.834 1.00 92.88 73 GLY A C 1
ATOM 587 O O . GLY A 1 73 ? -1.547 3.794 2.265 1.00 92.88 73 GLY A O 1
ATOM 588 N N . ALA A 1 74 ? 0.516 2.981 2.604 1.00 94.00 74 ALA A N 1
ATOM 589 C CA . ALA A 1 74 ? 0.295 2.595 3.995 1.00 94.00 74 ALA A CA 1
ATOM 590 C C . ALA A 1 74 ? -0.163 3.781 4.860 1.00 94.00 74 ALA A C 1
ATOM 592 O O . ALA A 1 74 ? -1.159 3.666 5.577 1.00 94.00 74 ALA A O 1
ATOM 593 N N . ILE A 1 75 ? 0.508 4.933 4.752 1.00 94.06 75 ILE A N 1
ATOM 594 C CA . ILE A 1 75 ? 0.148 6.156 5.488 1.00 94.06 75 ILE A CA 1
ATOM 595 C C . ILE A 1 75 ? -1.272 6.602 5.120 1.00 94.06 75 ILE A C 1
ATOM 597 O O . ILE A 1 75 ? -2.106 6.817 6.004 1.00 94.06 75 ILE A O 1
ATOM 601 N N . LYS A 1 76 ? -1.579 6.684 3.819 1.00 94.19 76 LYS A N 1
ATOM 602 C CA . LYS A 1 76 ? -2.909 7.071 3.326 1.00 94.19 76 LYS A CA 1
ATOM 603 C C . LYS A 1 76 ? -3.999 6.131 3.844 1.00 94.19 76 LYS A C 1
ATOM 605 O O . LYS A 1 76 ? -5.067 6.593 4.249 1.00 94.19 76 LYS A O 1
ATOM 610 N N . SER A 1 77 ? -3.750 4.825 3.844 1.00 92.12 77 SER A N 1
ATOM 611 C CA . SER A 1 77 ? -4.706 3.821 4.314 1.00 92.12 77 SER A CA 1
ATOM 612 C C . SER A 1 77 ? -4.922 3.890 5.818 1.00 92.12 77 SER A C 1
ATOM 614 O O . SER A 1 77 ? -6.062 3.797 6.260 1.00 92.12 77 SER A O 1
ATOM 616 N N . ILE A 1 78 ? -3.863 4.103 6.605 1.00 93.19 78 ILE A N 1
ATOM 617 C CA . ILE A 1 78 ? -3.981 4.314 8.054 1.00 93.19 78 ILE A CA 1
ATOM 618 C C . ILE A 1 78 ? -4.841 5.548 8.329 1.00 93.19 78 ILE A C 1
ATOM 620 O O . ILE A 1 78 ? -5.798 5.455 9.095 1.00 93.19 78 ILE A O 1
ATOM 624 N N . TYR A 1 79 ? -4.550 6.671 7.668 1.00 93.06 79 TYR A N 1
ATOM 625 C CA . TYR A 1 79 ? -5.320 7.905 7.820 1.00 93.06 79 TYR A CA 1
ATOM 626 C C . TYR A 1 79 ? -6.794 7.715 7.435 1.00 93.06 79 TYR A C 1
ATOM 628 O O . TYR A 1 79 ? -7.695 8.106 8.174 1.00 93.06 79 TYR A O 1
ATOM 636 N N . THR A 1 80 ? -7.052 7.055 6.304 1.00 90.81 80 THR A N 1
ATOM 637 C CA . THR A 1 80 ? -8.416 6.777 5.825 1.00 90.81 80 THR A CA 1
ATOM 638 C C . THR A 1 80 ? -9.171 5.865 6.790 1.00 90.81 80 THR A C 1
ATOM 640 O O . THR A 1 80 ? -10.348 6.094 7.056 1.00 90.81 80 THR A O 1
ATOM 643 N N . TRP A 1 81 ? -8.497 4.857 7.346 1.00 90.00 81 TRP A N 1
ATOM 644 C CA . TRP A 1 81 ? -9.077 3.962 8.340 1.00 90.00 81 TRP A CA 1
ATOM 645 C C . TRP A 1 81 ? -9.471 4.719 9.609 1.00 90.00 81 TRP A C 1
ATOM 647 O O . TRP A 1 81 ? -10.617 4.611 10.029 1.00 90.00 81 TRP A O 1
ATOM 657 N N . VAL A 1 82 ? -8.572 5.538 10.170 1.00 88.25 82 VAL A N 1
ATOM 658 C CA . VAL A 1 82 ? -8.858 6.360 11.363 1.00 88.25 82 VAL A CA 1
ATOM 659 C C . VAL A 1 82 ? -10.026 7.313 11.104 1.00 88.25 82 VAL A C 1
ATOM 661 O O . VAL A 1 82 ? -10.976 7.350 11.878 1.00 88.25 82 VAL A O 1
ATOM 664 N N . LYS A 1 83 ? -10.021 8.011 9.964 1.00 88.94 83 LYS A N 1
ATOM 665 C CA . LYS A 1 83 ? -11.113 8.911 9.571 1.00 88.94 83 LYS A CA 1
ATOM 666 C C . LYS A 1 83 ? -12.459 8.187 9.443 1.00 88.9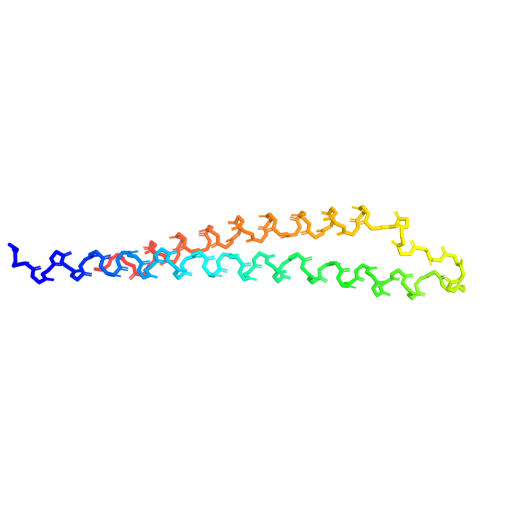4 83 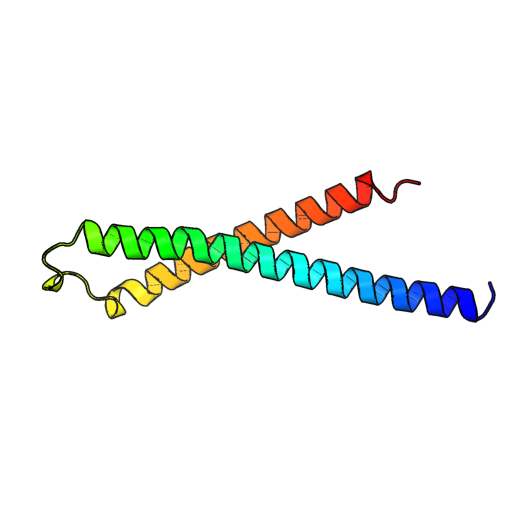LYS A C 1
ATOM 668 O O . LYS A 1 83 ? -13.500 8.742 9.788 1.00 88.94 83 LYS A O 1
ATOM 673 N N . ASN A 1 84 ? -12.459 6.958 8.929 1.00 86.81 84 ASN A N 1
ATOM 674 C CA . ASN A 1 84 ? -13.670 6.145 8.831 1.00 86.81 84 ASN A CA 1
ATOM 675 C C . ASN A 1 84 ? -14.125 5.648 10.206 1.00 86.81 84 ASN A C 1
ATOM 677 O O . ASN A 1 84 ? -15.319 5.667 10.486 1.00 86.81 84 ASN A O 1
ATOM 681 N N . GLU A 1 85 ? -13.198 5.256 11.078 1.00 84.69 85 GLU A N 1
ATOM 682 C CA . GLU A 1 85 ? -13.517 4.899 12.461 1.00 84.69 85 GLU A CA 1
ATOM 683 C C . GLU A 1 85 ? -14.191 6.071 13.187 1.00 84.69 85 GLU A C 1
ATOM 685 O O . GLU A 1 85 ? -15.257 5.888 13.766 1.00 84.69 85 GLU A O 1
ATOM 690 N N . GLU A 1 86 ? -13.656 7.287 13.070 1.00 84.75 86 GLU A N 1
ATOM 691 C CA . GLU A 1 86 ? -14.266 8.497 13.644 1.00 84.75 86 GLU A CA 1
ATOM 692 C C . GLU A 1 86 ? -15.654 8.812 13.072 1.00 84.75 86 GLU A C 1
ATOM 694 O O . GLU A 1 86 ? -16.508 9.354 13.774 1.00 84.75 86 GLU A O 1
ATOM 699 N N . ARG A 1 87 ? -15.884 8.501 11.791 1.00 82.44 87 ARG A N 1
ATOM 700 C CA . ARG A 1 87 ? -17.156 8.768 11.110 1.00 82.44 87 ARG A CA 1
ATOM 701 C C . ARG A 1 87 ? -18.243 7.760 11.481 1.00 82.44 87 ARG A C 1
ATOM 703 O O . ARG A 1 87 ? -19.393 8.160 11.620 1.00 82.44 87 ARG A O 1
ATOM 710 N N . TYR A 1 88 ? -17.902 6.478 11.593 1.00 76.62 88 TYR A N 1
ATOM 711 C CA . TYR A 1 88 ? -18.888 5.396 11.697 1.00 76.62 88 TYR A CA 1
ATOM 712 C C . TYR A 1 88 ? -19.022 4.791 13.101 1.00 76.62 88 TYR A C 1
ATOM 714 O O . TYR A 1 88 ? -20.000 4.096 13.346 1.00 76.62 88 TYR A O 1
ATOM 722 N N . LEU A 1 89 ? -18.091 5.055 14.027 1.00 70.25 89 LEU A N 1
ATOM 723 C CA . LEU A 1 89 ? -18.151 4.564 15.418 1.00 70.25 89 LEU A CA 1
ATOM 724 C C . LEU A 1 89 ? -18.535 5.649 16.433 1.00 70.25 89 LEU A C 1
ATOM 726 O O . LEU A 1 89 ? -18.363 5.460 17.632 1.00 70.25 89 LEU A O 1
ATOM 730 N N . LYS A 1 90 ? -19.030 6.800 15.965 1.00 53.66 90 LYS A N 1
ATOM 731 C CA . LYS A 1 90 ? -19.530 7.893 16.815 1.00 53.66 90 LYS A CA 1
ATOM 732 C C . LYS A 1 90 ? -20.967 7.688 17.328 1.00 53.66 90 LYS A C 1
ATOM 734 O O . LYS A 1 90 ? -21.555 8.647 17.819 1.00 53.66 90 LYS A O 1
ATOM 739 N N . PHE A 1 91 ? -21.517 6.482 17.209 1.00 43.75 91 PHE A N 1
ATOM 740 C CA . PHE A 1 91 ? -22.865 6.131 17.658 1.00 43.75 91 PHE A CA 1
ATOM 741 C C . PHE A 1 91 ? -22.806 5.139 18.812 1.00 43.75 91 PHE A C 1
ATOM 743 O O . PHE A 1 91 ? -22.065 4.139 18.670 1.00 43.75 91 PHE A O 1
#

Secondary structure (DSSP, 8-state):
--HHHHHHHHHHHHHHHHHHHHHHHHHHHHHHHHHHHHHHHHHHHHTTTGGG--HHHHHHHHHHHHHHHHHHHHHHHHHHHHHHHHHHS--

Sequence (91 aa):
MEHRDIRFINEWGESRLKGKRKYVLTSAALTGTAPLLGTIFGSIILFSPLNSYSITYYVRTYFLIYLCGFIGGAIKSIYTWVKNEERYLKF

Foldseek 3Di:
DDPVVVVVVVVVVVVVVVVLVVQLQVQLQVQLVVVLVVVVVVCCVPDPVPVVDDCVVCVVVSVVSSVVSSVVRNVVSNVVSVVVCVVPVPD

Radius of gyration: 20.53 Å; chains: 1; bounding box: 44×22×62 Å

Organism: NCBI:txid1734049